Protein AF-A0A1I1EAH1-F1 (afdb_monomer_lite)

Foldseek 3Di:
DVVVVVVVVVVVVVVVVVVVVVVVVVVVCPVVPPPPVVVCVVCVVVVVVVVVVVD

Structure (mmCIF, N/CA/C/O backbone):
data_AF-A0A1I1EAH1-F1
#
_entry.id   AF-A0A1I1EAH1-F1
#
loop_
_atom_site.group_PDB
_atom_site.id
_atom_site.type_symbol
_atom_site.label_atom_id
_atom_site.label_alt_id
_atom_site.label_comp_id
_atom_site.label_asym_id
_atom_site.label_entity_id
_atom_site.label_seq_id
_atom_site.pdbx_PDB_ins_code
_atom_site.Cartn_x
_atom_site.Cartn_y
_atom_site.Cartn_z
_atom_site.occupancy
_atom_site.B_iso_or_equiv
_atom_site.auth_seq_id
_atom_site.auth_comp_id
_atom_site.auth_asym_id
_atom_site.auth_atom_id
_atom_site.pdbx_PDB_model_num
ATOM 1 N N . MET A 1 1 ? 13.611 -5.696 -27.391 1.00 70.94 1 MET A N 1
ATOM 2 C CA . MET A 1 1 ? 14.234 -5.765 -26.047 1.00 70.94 1 MET A CA 1
ATOM 3 C C . MET A 1 1 ? 14.005 -4.513 -25.194 1.00 70.94 1 MET A C 1
ATOM 5 O O . MET A 1 1 ? 14.026 -4.643 -23.982 1.00 70.94 1 MET A O 1
ATOM 9 N N . SER A 1 2 ? 13.711 -3.336 -25.764 1.00 85.19 2 SER A N 1
ATOM 10 C CA . SER A 1 2 ? 13.376 -2.120 -24.989 1.00 85.19 2 SER A CA 1
ATOM 11 C C . SER A 1 2 ? 12.112 -2.255 -24.126 1.00 85.19 2 SER A C 1
ATOM 13 O O . SER A 1 2 ? 12.093 -1.814 -22.984 1.00 85.19 2 SER A O 1
ATOM 15 N N . VAL A 1 3 ? 11.076 -2.922 -24.645 1.00 93.62 3 VAL A N 1
ATOM 16 C CA . VAL A 1 3 ? 9.793 -3.122 -23.945 1.00 93.62 3 VAL A CA 1
ATOM 17 C C . VAL A 1 3 ? 9.962 -3.898 -22.635 1.00 93.62 3 VAL A C 1
ATOM 19 O O . VAL A 1 3 ? 9.263 -3.628 -21.667 1.00 93.62 3 VAL A O 1
ATOM 22 N N . ILE A 1 4 ? 10.931 -4.815 -22.564 1.00 95.12 4 ILE A N 1
ATOM 23 C CA . ILE A 1 4 ? 11.198 -5.606 -21.353 1.00 95.12 4 ILE A CA 1
ATOM 24 C C . ILE A 1 4 ? 11.635 -4.695 -20.198 1.00 95.12 4 ILE A C 1
ATOM 26 O O . ILE A 1 4 ? 11.146 -4.853 -19.085 1.00 95.12 4 ILE A O 1
ATOM 30 N N . PHE A 1 5 ? 12.477 -3.692 -20.462 1.00 94.06 5 PHE A N 1
ATOM 31 C CA . PHE A 1 5 ? 12.891 -2.726 -19.440 1.00 94.06 5 PHE A CA 1
ATOM 32 C C . PHE A 1 5 ? 11.720 -1.873 -18.936 1.00 94.06 5 PHE A C 1
ATOM 34 O O . PHE A 1 5 ? 11.625 -1.610 -17.739 1.00 94.06 5 PHE A O 1
ATOM 41 N N . PHE A 1 6 ? 10.793 -1.500 -19.824 1.00 94.44 6 PHE A N 1
ATOM 42 C CA . PHE A 1 6 ? 9.566 -0.803 -19.433 1.00 94.44 6 PHE A CA 1
ATOM 43 C C . PHE A 1 6 ? 8.672 -1.674 -18.537 1.00 94.44 6 PHE A C 1
ATOM 45 O O . PHE A 1 6 ? 8.197 -1.214 -17.500 1.00 94.44 6 PHE A O 1
ATOM 52 N N . LEU A 1 7 ? 8.490 -2.949 -18.893 1.00 96.19 7 LEU A N 1
ATOM 53 C CA . LEU A 1 7 ? 7.689 -3.89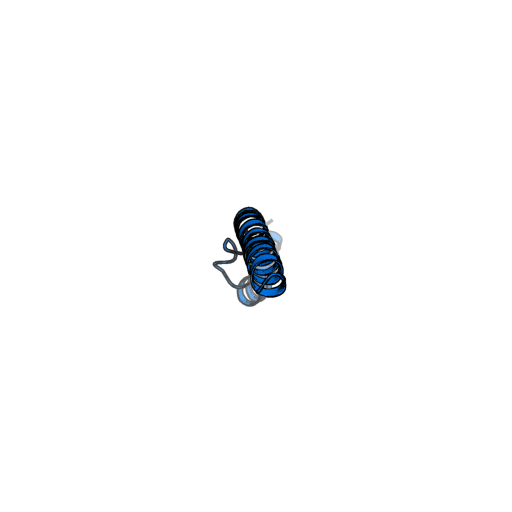4 -18.110 1.00 96.19 7 LEU A CA 1
ATOM 54 C C . LEU A 1 7 ? 8.290 -4.165 -16.727 1.00 96.19 7 LEU A C 1
ATOM 56 O O . LEU A 1 7 ? 7.544 -4.247 -15.756 1.00 96.19 7 LEU A O 1
ATOM 60 N N . ILE A 1 8 ? 9.620 -4.248 -16.620 1.00 96.62 8 ILE A N 1
ATOM 61 C CA . ILE A 1 8 ? 10.318 -4.373 -15.332 1.00 96.62 8 ILE A CA 1
ATOM 62 C C . ILE A 1 8 ? 10.063 -3.139 -14.457 1.00 96.62 8 ILE A C 1
ATOM 64 O O . ILE A 1 8 ? 9.754 -3.273 -13.278 1.00 96.62 8 ILE A O 1
ATOM 68 N N . GLY A 1 9 ? 10.142 -1.930 -15.022 1.00 96.81 9 GLY A N 1
ATOM 69 C CA . GLY A 1 9 ? 9.817 -0.713 -14.274 1.00 96.81 9 GLY A CA 1
ATOM 70 C C . GLY A 1 9 ? 8.365 -0.705 -13.787 1.00 96.81 9 GLY A C 1
ATOM 71 O O . GLY A 1 9 ? 8.093 -0.391 -12.630 1.00 96.81 9 GLY A O 1
ATOM 72 N N . CYS A 1 10 ? 7.435 -1.112 -14.653 1.00 97.19 10 CYS A N 1
ATOM 73 C CA . CYS A 1 10 ? 6.013 -1.174 -14.328 1.00 97.19 10 CYS A CA 1
ATOM 74 C C . CYS A 1 10 ? 5.707 -2.220 -13.239 1.00 97.19 10 CYS A C 1
ATOM 76 O O . CYS A 1 10 ? 4.924 -1.947 -12.331 1.00 97.19 10 CYS A O 1
ATOM 78 N N . SER A 1 11 ? 6.360 -3.388 -13.266 1.00 97.25 11 SER A N 1
ATOM 79 C CA . SER A 1 11 ? 6.162 -4.426 -12.248 1.00 97.25 11 SER A CA 1
ATOM 80 C C . SER A 1 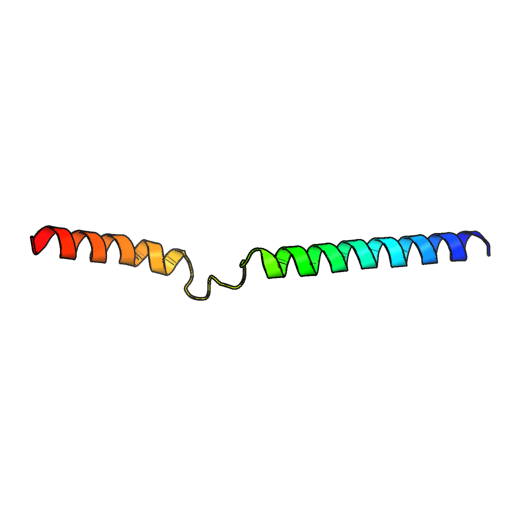11 ? 6.684 -4.001 -10.875 1.00 97.25 11 SER A C 1
ATOM 82 O O . SER A 1 11 ? 5.988 -4.187 -9.877 1.00 97.25 11 SER A O 1
ATOM 84 N N . VAL A 1 12 ? 7.860 -3.364 -10.819 1.00 97.62 12 VAL A N 1
ATOM 85 C CA . VAL A 1 12 ? 8.410 -2.805 -9.575 1.00 97.62 12 VAL A CA 1
ATOM 86 C C . VAL A 1 12 ? 7.500 -1.702 -9.038 1.00 97.62 12 VAL A C 1
ATOM 88 O O . VAL A 1 12 ? 7.220 -1.670 -7.843 1.00 97.62 12 VAL A O 1
ATOM 91 N N . PHE A 1 13 ? 6.981 -0.832 -9.907 1.00 97.88 13 PHE A N 1
ATOM 92 C CA . PHE A 1 13 ? 6.050 0.221 -9.505 1.00 97.88 13 PHE A CA 1
ATOM 93 C C . PHE A 1 13 ? 4.774 -0.345 -8.867 1.00 97.88 13 PHE A C 1
ATOM 95 O O . PHE A 1 13 ? 4.383 0.083 -7.782 1.00 97.88 13 PHE A O 1
ATOM 102 N N . ILE A 1 14 ? 4.165 -1.359 -9.488 1.00 98.06 14 ILE A N 1
ATOM 103 C CA . ILE A 1 14 ? 2.997 -2.051 -8.928 1.00 98.06 14 ILE A CA 1
ATOM 104 C C . ILE A 1 14 ? 3.344 -2.702 -7.582 1.00 98.06 14 ILE A C 1
ATOM 106 O O . ILE A 1 14 ? 2.586 -2.563 -6.623 1.00 98.06 14 ILE A O 1
ATOM 110 N N . ALA A 1 15 ? 4.502 -3.358 -7.471 1.00 98.00 15 ALA A N 1
ATOM 111 C CA . ALA A 1 15 ? 4.943 -3.969 -6.219 1.00 98.00 15 ALA A CA 1
ATOM 112 C C . ALA A 1 15 ? 5.082 -2.940 -5.082 1.00 98.00 15 ALA A C 1
ATOM 114 O O . ALA A 1 15 ? 4.663 -3.210 -3.957 1.00 98.00 15 ALA A O 1
ATOM 115 N N . LEU A 1 16 ? 5.603 -1.742 -5.370 1.00 98.31 16 LEU A N 1
ATOM 116 C CA . LEU A 1 16 ? 5.703 -0.656 -4.389 1.00 98.31 16 LEU A CA 1
ATOM 117 C C . LEU A 1 16 ? 4.331 -0.131 -3.952 1.00 98.31 16 LEU A C 1
ATOM 119 O O . LEU A 1 16 ? 4.151 0.163 -2.771 1.00 98.31 16 LEU A O 1
ATOM 123 N N . ILE A 1 17 ? 3.356 -0.052 -4.863 1.00 98.25 17 ILE A N 1
ATOM 124 C CA . ILE A 1 17 ? 1.975 0.311 -4.512 1.00 98.25 17 ILE A CA 1
ATOM 125 C C . ILE A 1 17 ? 1.394 -0.707 -3.528 1.00 98.25 17 ILE A C 1
ATOM 127 O O . ILE A 1 17 ? 0.873 -0.316 -2.484 1.00 98.25 17 ILE A O 1
ATOM 131 N N . PHE A 1 18 ? 1.515 -2.004 -3.825 1.00 97.25 18 PHE A N 1
ATOM 132 C CA . PHE A 1 18 ? 1.030 -3.059 -2.931 1.00 97.25 18 PHE A CA 1
ATOM 133 C C . PHE A 1 18 ? 1.732 -3.035 -1.573 1.00 97.25 18 PHE A C 1
ATOM 135 O O . PHE A 1 18 ? 1.081 -3.187 -0.543 1.00 97.25 18 PHE A O 1
ATOM 142 N N . LEU A 1 19 ? 3.041 -2.786 -1.556 1.00 97.00 19 LEU A N 1
ATOM 143 C CA . LEU A 1 19 ? 3.802 -2.646 -0.321 1.00 97.00 19 LEU A CA 1
ATOM 144 C C . LEU A 1 19 ? 3.339 -1.430 0.504 1.00 97.00 19 LEU A C 1
ATOM 146 O O . LEU A 1 19 ? 3.175 -1.531 1.717 1.00 97.00 19 LEU A O 1
ATOM 150 N N . GLY A 1 20 ? 3.075 -0.289 -0.138 1.00 96.62 20 GLY A N 1
ATOM 151 C CA . GLY A 1 20 ? 2.523 0.894 0.528 1.00 96.62 20 GLY A CA 1
ATOM 152 C C . GLY A 1 20 ? 1.127 0.643 1.103 1.00 96.62 20 GLY A C 1
ATOM 153 O O . GLY A 1 20 ? 0.861 0.979 2.259 1.00 96.62 20 GLY A O 1
ATOM 154 N N . ALA A 1 21 ? 0.259 -0.013 0.329 1.00 95.38 21 ALA A N 1
ATOM 155 C CA . ALA A 1 21 ? -1.069 -0.422 0.777 1.00 9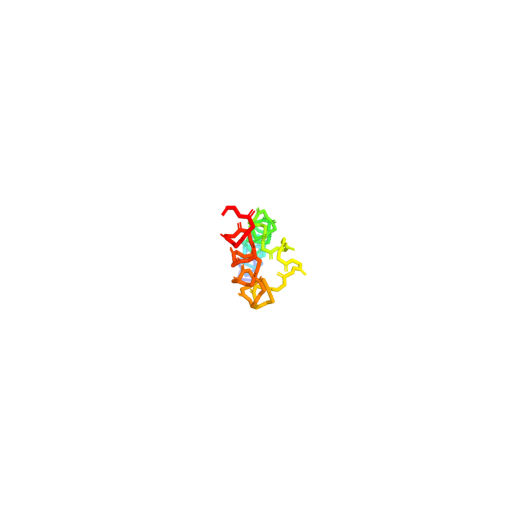5.38 21 ALA A CA 1
ATOM 156 C C . ALA A 1 21 ? -0.998 -1.396 1.965 1.00 95.38 21 ALA A C 1
ATOM 158 O O . ALA A 1 21 ? -1.789 -1.276 2.897 1.00 95.38 21 ALA A O 1
ATOM 159 N N . PHE A 1 22 ? -0.021 -2.309 1.978 1.00 92.94 22 PHE A N 1
ATOM 160 C CA . PHE A 1 22 ? 0.216 -3.231 3.088 1.00 92.94 22 PHE A CA 1
ATOM 161 C C . PHE A 1 22 ? 0.529 -2.488 4.393 1.00 92.94 22 PHE A C 1
ATOM 163 O O . PHE A 1 22 ? -0.094 -2.761 5.420 1.00 92.94 22 PHE A O 1
ATOM 170 N N . PHE A 1 23 ? 1.443 -1.514 4.371 1.00 93.38 23 PHE A N 1
ATOM 171 C CA . PHE A 1 23 ? 1.743 -0.720 5.568 1.00 93.38 23 PHE A CA 1
ATOM 172 C C . PHE A 1 23 ? 0.557 0.140 6.014 1.00 93.38 23 PHE A C 1
ATOM 174 O O . PHE A 1 23 ? 0.317 0.272 7.215 1.00 93.38 23 PHE A O 1
ATOM 181 N N . TRP A 1 24 ? -0.205 0.698 5.069 1.00 92.50 24 TRP A N 1
ATOM 182 C CA . TRP A 1 24 ? -1.426 1.437 5.382 1.00 92.50 24 TRP A CA 1
ATOM 183 C C . TRP A 1 24 ? -2.464 0.547 6.078 1.00 92.50 24 TRP A C 1
ATOM 185 O O . TRP A 1 24 ? -2.932 0.905 7.155 1.00 92.50 24 TRP A O 1
ATOM 195 N N . ALA A 1 25 ? -2.736 -0.644 5.536 1.00 90.44 25 ALA A N 1
ATOM 196 C CA . ALA A 1 25 ? -3.673 -1.605 6.115 1.00 90.44 25 ALA A CA 1
ATOM 197 C C . ALA A 1 25 ? -3.267 -2.050 7.531 1.00 90.44 25 ALA A C 1
ATOM 199 O O . ALA A 1 25 ? -4.112 -2.091 8.424 1.00 90.44 25 ALA A O 1
ATOM 200 N N . ASN A 1 26 ? -1.971 -2.302 7.760 1.00 87.50 26 ASN A N 1
ATOM 201 C CA . ASN A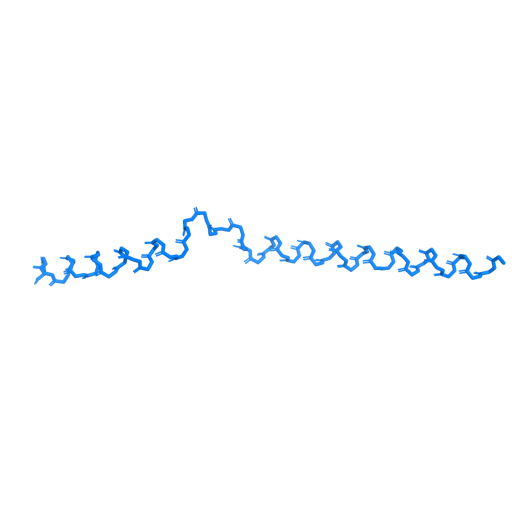 1 26 ? -1.450 -2.635 9.090 1.00 87.50 26 ASN A CA 1
ATOM 202 C C . ASN A 1 26 ? -1.631 -1.480 10.087 1.00 87.50 26 ASN A C 1
ATOM 204 O O . ASN A 1 26 ? -1.961 -1.711 11.245 1.00 87.50 26 ASN A O 1
ATOM 208 N N . LYS A 1 27 ? -1.456 -0.226 9.648 1.00 86.62 27 LYS A N 1
ATOM 209 C CA . LYS A 1 27 ? -1.643 0.949 10.511 1.00 86.62 27 LYS A CA 1
ATOM 210 C C . LYS A 1 27 ? -3.116 1.237 10.830 1.00 86.62 27 LYS A C 1
ATOM 212 O O . LYS A 1 27 ? -3.398 1.832 11.864 1.00 86.62 27 LYS A O 1
ATOM 217 N N . THR A 1 28 ? -4.052 0.830 9.975 1.00 85.50 28 THR A N 1
ATOM 218 C CA . THR A 1 28 ? -5.496 1.060 10.171 1.00 85.50 28 THR A CA 1
ATOM 219 C C . THR A 1 28 ? -6.106 0.201 11.289 1.00 85.50 28 THR A C 1
ATOM 221 O O . THR A 1 28 ? -7.275 0.381 11.611 1.00 85.50 28 THR A O 1
ATOM 224 N N . GLY A 1 29 ? -5.347 -0.704 11.918 1.00 75.06 29 GLY A N 1
ATOM 225 C CA . GLY A 1 29 ? -5.847 -1.478 13.058 1.00 75.06 29 GLY A CA 1
ATOM 226 C C . GLY A 1 29 ? -6.933 -2.489 12.678 1.00 75.06 29 GLY A C 1
ATOM 227 O O . GLY A 1 29 ? -7.674 -2.941 13.540 1.00 75.06 29 GLY A O 1
ATOM 228 N N . GLN A 1 30 ? -7.027 -2.888 11.400 1.00 75.00 30 GLN A N 1
ATOM 229 C CA . GLN A 1 30 ? -7.977 -3.927 10.968 1.00 75.00 30 GLN A CA 1
ATOM 230 C C . GLN A 1 30 ? -7.740 -5.285 11.655 1.00 75.00 30 GLN A C 1
ATOM 232 O O . GLN A 1 30 ? -8.625 -6.131 11.666 1.00 75.00 30 GLN A O 1
ATOM 237 N N . HIS A 1 31 ? -6.557 -5.493 12.236 1.00 74.38 31 HIS A N 1
ATOM 238 C CA . HIS A 1 31 ? -6.200 -6.701 12.979 1.00 74.38 31 HIS A CA 1
ATOM 239 C C . HIS A 1 31 ? -6.598 -6.659 14.463 1.00 74.38 31 HIS A C 1
ATOM 241 O O . HIS A 1 31 ? -6.458 -7.667 15.150 1.00 74.38 31 HIS A O 1
ATOM 247 N N . GLU A 1 32 ? -7.083 -5.519 14.962 1.00 73.75 32 GLU A N 1
ATOM 248 C CA . GLU A 1 32 ? -7.464 -5.344 16.371 1.00 73.75 32 GLU A CA 1
ATOM 249 C C . GLU A 1 32 ? -8.796 -6.037 16.704 1.00 73.75 32 GLU A C 1
ATOM 251 O O . GLU A 1 32 ? -9.088 -6.303 17.870 1.00 73.75 32 GLU A O 1
ATOM 256 N N . ASP A 1 33 ? -9.599 -6.390 15.694 1.00 73.69 33 ASP A 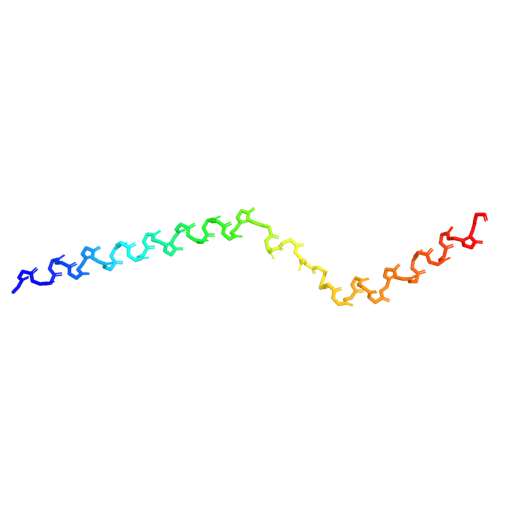N 1
ATOM 257 C CA . ASP A 1 33 ? -10.864 -7.107 15.869 1.00 73.69 33 ASP A CA 1
ATOM 258 C C . ASP A 1 33 ? -10.638 -8.612 16.103 1.00 73.69 33 ASP A C 1
ATOM 260 O O . ASP A 1 33 ? -10.982 -9.478 15.301 1.00 73.69 33 ASP A O 1
ATOM 264 N N . THR A 1 34 ? -9.993 -8.925 17.227 1.00 75.12 34 THR A N 1
ATOM 265 C CA . THR A 1 34 ? -9.772 -10.299 17.711 1.00 75.12 34 THR A CA 1
ATOM 266 C C . THR A 1 34 ? -11.028 -10.905 18.340 1.00 75.12 34 THR A C 1
ATOM 268 O O . THR A 1 34 ? -11.101 -12.121 18.519 1.00 75.12 34 THR A O 1
ATOM 271 N N . TYR A 1 35 ? -12.031 -10.074 18.641 1.00 72.94 35 TYR A N 1
ATOM 272 C CA . TYR A 1 35 ? -13.330 -10.483 19.160 1.00 72.94 35 TYR A CA 1
ATOM 273 C C . TYR A 1 35 ? -14.432 -10.068 18.188 1.00 72.94 35 TYR A C 1
ATOM 275 O O . TYR A 1 35 ? -14.939 -8.945 18.247 1.00 72.94 35 TYR A O 1
ATOM 283 N N . THR A 1 36 ? -14.765 -11.019 17.308 1.00 77.19 36 THR A N 1
ATOM 284 C CA . THR A 1 36 ? -15.676 -10.872 16.166 1.00 77.19 36 THR A CA 1
ATOM 285 C C . THR A 1 36 ? -16.867 -9.956 16.480 1.00 77.19 36 THR A C 1
ATOM 287 O O . THR A 1 36 ? -17.556 -10.163 17.486 1.00 77.19 36 THR A O 1
ATOM 290 N N . PRO A 1 37 ? -17.186 -8.997 15.597 1.00 74.38 37 PRO A N 1
ATOM 291 C CA . PRO A 1 37 ? -18.177 -7.964 15.873 1.00 74.38 37 PRO A CA 1
ATOM 292 C C . PRO A 1 37 ? -19.577 -8.547 16.085 1.00 74.38 37 PRO A C 1
ATOM 294 O O . PRO A 1 37 ? -20.345 -8.014 16.876 1.00 74.38 37 PRO A O 1
ATOM 297 N N . SER A 1 38 ? -19.889 -9.690 15.469 1.00 76.44 38 SER A N 1
ATOM 298 C CA . SER A 1 38 ? -21.156 -10.395 15.689 1.00 76.44 38 SER A CA 1
ATOM 299 C C . SER A 1 38 ? -21.347 -10.885 17.125 1.00 76.44 38 SER A C 1
ATOM 301 O O . SER A 1 38 ? -22.472 -10.905 17.608 1.00 76.44 38 SER A O 1
ATOM 303 N N . VAL A 1 39 ? -20.270 -11.274 17.809 1.00 78.25 39 VAL A N 1
ATOM 304 C CA . VAL A 1 39 ? -20.337 -11.770 19.189 1.00 78.25 39 VAL A CA 1
ATOM 305 C C . VAL A 1 39 ? -20.474 -10.598 20.155 1.00 78.25 39 VAL A C 1
ATOM 307 O O . VAL A 1 39 ? -21.271 -10.659 21.082 1.00 78.25 39 VAL A O 1
ATOM 310 N N . ARG A 1 40 ? -19.759 -9.498 19.892 1.00 76.69 40 ARG A N 1
ATOM 311 C CA . ARG A 1 40 ? -19.877 -8.253 20.659 1.00 76.69 40 ARG A CA 1
ATOM 312 C C . ARG A 1 40 ? -21.307 -7.729 20.645 1.00 76.69 40 ARG A C 1
ATOM 314 O O . ARG A 1 40 ? -21.890 -7.603 21.706 1.00 76.69 40 ARG A O 1
ATOM 321 N N . ILE A 1 41 ? -21.882 -7.554 19.455 1.00 79.62 41 ILE A N 1
ATOM 322 C CA . ILE A 1 41 ? -23.242 -7.026 19.276 1.00 79.62 41 ILE A CA 1
ATOM 323 C C . ILE A 1 41 ? -24.290 -7.919 19.956 1.00 79.62 41 ILE A C 1
ATOM 325 O O . ILE A 1 41 ? -25.262 -7.409 20.491 1.00 79.62 41 ILE A O 1
ATOM 329 N N . LEU A 1 42 ? -24.090 -9.244 19.970 1.00 79.88 42 LEU A N 1
ATOM 330 C CA . LEU A 1 42 ? -25.040 -10.176 20.586 1.00 79.88 42 LEU A CA 1
ATOM 331 C C . LEU A 1 42 ? -25.098 -10.062 22.120 1.00 79.88 42 LEU A C 1
ATOM 333 O O . LEU A 1 42 ? -26.146 -10.324 22.698 1.00 79.88 42 LEU A O 1
ATOM 337 N N . PHE A 1 43 ? -23.988 -9.704 22.769 1.00 79.50 43 PHE A N 1
ATOM 338 C CA . PHE A 1 43 ? -23.884 -9.650 24.233 1.00 79.50 43 PHE A CA 1
ATOM 339 C C . PHE A 1 43 ? -23.787 -8.220 24.795 1.00 79.50 43 PHE A C 1
ATOM 341 O O . PHE A 1 43 ? -23.930 -8.036 26.002 1.00 79.50 43 PHE A O 1
ATOM 348 N N . GLU A 1 44 ? -23.556 -7.207 23.952 1.00 75.81 44 GLU A N 1
ATOM 349 C CA . GLU A 1 44 ? -23.548 -5.789 24.352 1.00 75.81 44 GLU A CA 1
ATOM 350 C C . GLU A 1 44 ? -24.919 -5.346 24.872 1.00 75.81 44 GLU A C 1
ATOM 352 O O . GLU A 1 44 ? -24.990 -4.654 25.888 1.00 75.81 44 GLU A O 1
ATOM 357 N N . ASP A 1 45 ? -25.993 -5.797 24.218 1.00 75.75 45 ASP A N 1
ATOM 358 C CA . ASP A 1 45 ? -27.367 -5.465 24.600 1.00 75.75 45 ASP A CA 1
ATOM 359 C C . ASP A 1 45 ? -27.715 -6.030 25.994 1.00 75.75 45 ASP A C 1
ATOM 361 O O . ASP A 1 45 ? -28.312 -5.338 26.816 1.00 75.75 45 ASP A O 1
ATOM 365 N N . GLU A 1 46 ? -27.263 -7.249 26.314 1.00 74.00 46 GLU A N 1
ATOM 366 C CA . GLU A 1 46 ? -27.514 -7.898 27.613 1.00 74.00 46 GLU A CA 1
ATOM 367 C C . GLU A 1 46 ? -26.738 -7.223 28.760 1.00 74.00 46 GLU A C 1
ATOM 369 O O . GLU A 1 46 ? -27.267 -7.028 29.857 1.00 74.00 46 GLU A O 1
ATOM 374 N N . ALA A 1 47 ? -25.494 -6.805 28.504 1.00 71.75 47 ALA A N 1
ATOM 375 C CA . ALA A 1 47 ? -24.683 -6.086 29.485 1.00 71.75 47 ALA A CA 1
ATOM 376 C C . ALA A 1 47 ? -25.230 -4.676 29.786 1.00 71.75 47 ALA A C 1
ATOM 378 O O . ALA A 1 47 ? -25.172 -4.226 30.932 1.00 71.75 47 ALA A O 1
ATOM 379 N N . ALA A 1 48 ? -25.780 -3.986 28.780 1.00 72.19 48 ALA A N 1
ATOM 380 C CA . ALA A 1 48 ? -26.385 -2.666 28.947 1.00 72.19 48 ALA A CA 1
ATOM 381 C C . ALA A 1 48 ? -27.701 -2.714 29.747 1.00 72.19 48 ALA A C 1
ATOM 383 O O . ALA A 1 48 ? -27.973 -1.811 30.542 1.00 72.19 48 ALA A O 1
ATOM 384 N N . GLU A 1 49 ? -28.503 -3.771 29.581 1.00 73.25 49 GLU A N 1
ATOM 385 C CA . GLU A 1 49 ? -29.725 -3.958 30.371 1.00 73.25 49 GLU A CA 1
ATOM 386 C C . GLU A 1 49 ? -29.421 -4.236 31.853 1.00 73.25 49 GLU A C 1
ATOM 388 O O . GLU A 1 49 ? -30.083 -3.665 32.725 1.00 73.25 49 GLU A O 1
ATOM 393 N N . ALA A 1 50 ? -28.382 -5.023 32.156 1.00 70.50 50 ALA A N 1
ATOM 394 C CA . ALA A 1 50 ? -27.983 -5.339 33.531 1.00 70.50 50 ALA A CA 1
ATOM 395 C C . ALA A 1 50 ? -27.559 -4.095 34.345 1.00 70.50 50 ALA A C 1
ATOM 397 O O . ALA A 1 50 ? -28.032 -3.912 35.465 1.00 70.50 50 ALA A O 1
ATOM 398 N N . ASP A 1 51 ? -26.755 -3.195 33.766 1.00 71.31 51 ASP A N 1
ATOM 399 C CA . ASP A 1 51 ? -26.297 -1.954 34.428 1.00 71.31 51 ASP A CA 1
ATOM 400 C C . ASP A 1 51 ? -27.450 -0.950 34.655 1.00 71.31 51 ASP A C 1
ATOM 402 O O . ASP A 1 51 ? -27.456 -0.163 35.602 1.00 71.31 51 ASP A O 1
ATOM 406 N N . SER A 1 52 ? -28.490 -1.005 33.816 1.00 68.56 52 SER A N 1
ATOM 407 C CA . SER A 1 52 ? -29.684 -0.160 33.960 1.00 68.56 52 SER A CA 1
ATOM 408 C C . SER A 1 52 ? -30.650 -0.632 35.055 1.00 68.56 52 SER A C 1
ATOM 410 O O . SER A 1 52 ? -31.386 0.182 35.610 1.00 68.56 52 SER A O 1
ATOM 412 N N . SER A 1 53 ? -30.643 -1.931 35.375 1.00 63.53 53 SER A N 1
ATOM 413 C CA . SER A 1 53 ? -31.496 -2.533 36.408 1.00 63.53 53 SER A CA 1
ATOM 414 C C . SER A 1 53 ? -30.889 -2.452 37.810 1.00 63.53 53 SER A C 1
ATOM 416 O O . SER A 1 53 ? -31.608 -2.650 38.791 1.00 63.53 53 SER A O 1
ATOM 418 N N . GLU A 1 54 ? -29.582 -2.213 37.915 1.00 59.75 54 GLU A N 1
ATOM 419 C CA . GLU A 1 54 ? -28.849 -2.183 39.186 1.00 59.75 54 GLU A CA 1
ATOM 420 C C . GLU A 1 54 ? -28.689 -0.754 39.752 1.00 59.75 54 GLU A C 1
ATOM 422 O O . GLU A 1 54 ? -28.088 -0.568 40.813 1.00 59.75 54 GLU A O 1
ATOM 427 N N . LYS A 1 55 ? -29.273 0.255 39.082 1.00 47.91 55 LYS A N 1
ATOM 428 C CA . LYS A 1 55 ? -29.218 1.678 39.452 1.00 47.91 55 LYS A CA 1
ATOM 429 C C . LYS A 1 55 ? -30.541 2.250 39.962 1.00 47.91 55 LYS A C 1
ATOM 431 O O . LYS A 1 55 ? -31.598 1.971 39.359 1.00 47.91 55 LYS A O 1
#

Radius of gyration: 23.69 Å; chains: 1; bounding box: 46×13×66 Å

pLDDT: mean 83.4, std 12.1, range [47.91, 98.31]

InterPro domains:
  IPR004714 Cytochrome oxidase maturation protein cbb3-type [PF03597] (2-45)
  IPR004714 Cytochrome oxidase maturation protein cbb3-type [PTHR41532] (1-50)
  IPR004714 Cytochrome oxidase maturation protein cbb3-type [TIGR00847] (1-47)

Organism: NCBI:txid623281

Secondary structure (DSSP, 8-state):
-HHHHHHHHHHHHHHHHHHHHHHHHHHTTTT---S-HHHHHHHHHHHHHHHHH--

Sequence (55 aa):
MSVIFFLIGCSVFIA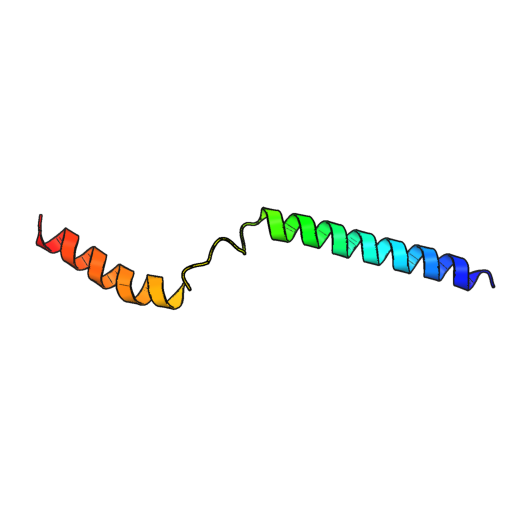LIFLGAFFWANKTGQHEDTYTPSVRILFEDEAAEADSSEK